Protein AF-X0WX07-F1 (afdb_monomer_lite)

pLDDT: mean 88.25, std 13.12, range [40.75, 97.81]

Radius of gyration: 18.86 Å; chains: 1; bounding box: 45×42×61 Å

Secondary structure (DSSP, 8-state):
-------EEEEEEESSGGGSTTS--SSEEEEEEE--HHHHHHHHHHHHHH-SS--S-EEEEEEE-TTS-EEEEEEEET---TTHHHHHHTT--HHHHHHHHHHT-------SS--S-TT-EEE--TT-------TTS--------------

Foldseek 3Di:
DDQQADWDKDAPAAAPLVVDPNSDDDHHQKIWTAADVLCVVQQVVVQCVVPVDADADKDWDWDADPVRRTDTDDIDHNDDDPCLVVLVVQPRNVVVVRVCVVVVHDDDRADSYNRGDGGDMDHDHPPDDDDDDDVVRDDDDDDDDPDDDDD

Structure (mmCIF, N/CA/C/O backbone):
data_AF-X0WX07-F1
#
_entry.id   AF-X0WX07-F1
#
loop_
_atom_site.group_PDB
_atom_site.id
_atom_site.type_symbol
_atom_site.label_atom_id
_atom_site.label_alt_id
_atom_site.label_comp_id
_atom_site.label_asym_id
_atom_site.label_entity_id
_atom_site.label_seq_id
_atom_site.pdbx_PDB_ins_code
_atom_site.Cartn_x
_atom_site.Cartn_y
_atom_site.Cartn_z
_atom_site.occupancy
_atom_site.B_iso_or_equiv
_atom_site.auth_seq_id
_atom_site.auth_comp_id
_atom_site.auth_asym_id
_atom_site.auth_atom_id
_atom_site.pdbx_PDB_model_num
ATOM 1 N N . GLY A 1 1 ? -8.254 6.237 16.876 1.00 91.75 1 GLY A N 1
ATOM 2 C CA . GLY A 1 1 ? -9.394 5.593 16.223 1.00 91.75 1 GLY A CA 1
ATOM 3 C C . GLY A 1 1 ? -9.151 4.115 16.030 1.00 91.75 1 GLY A C 1
ATOM 4 O O . GLY A 1 1 ? -8.235 3.553 16.626 1.00 91.75 1 GLY A O 1
ATOM 5 N N . GLU A 1 2 ? -9.994 3.506 15.206 1.00 92.81 2 GLU A N 1
ATOM 6 C CA . GLU A 1 2 ? -10.006 2.075 14.896 1.00 92.81 2 GLU A CA 1
ATOM 7 C C . GLU A 1 2 ? -9.648 1.863 13.423 1.00 92.81 2 GLU A C 1
ATOM 9 O O . GLU A 1 2 ? -9.866 2.748 12.589 1.00 92.81 2 GLU A O 1
ATOM 14 N N . LEU A 1 3 ? -9.054 0.712 13.109 1.00 96.19 3 LEU A N 1
ATOM 15 C CA . LEU A 1 3 ? -8.759 0.365 11.727 1.00 96.19 3 LEU A CA 1
ATOM 16 C C . LEU A 1 3 ? -10.064 -0.040 11.040 1.00 96.19 3 LEU A C 1
ATOM 18 O O . LEU A 1 3 ? -10.765 -0.917 11.519 1.00 96.19 3 LEU A O 1
ATOM 22 N N . VAL A 1 4 ? -10.384 0.614 9.925 1.00 96.94 4 VAL A N 1
ATOM 23 C CA . VAL A 1 4 ? -11.597 0.310 9.149 1.00 96.94 4 VAL A CA 1
ATOM 24 C C . VAL A 1 4 ? -11.295 -0.704 8.053 1.00 96.94 4 VAL A C 1
ATOM 26 O O . VAL A 1 4 ? -12.030 -1.663 7.865 1.00 96.94 4 VAL A O 1
ATOM 29 N N . CYS A 1 5 ? -10.219 -0.479 7.302 1.00 96.75 5 CYS A N 1
ATOM 30 C CA . CYS A 1 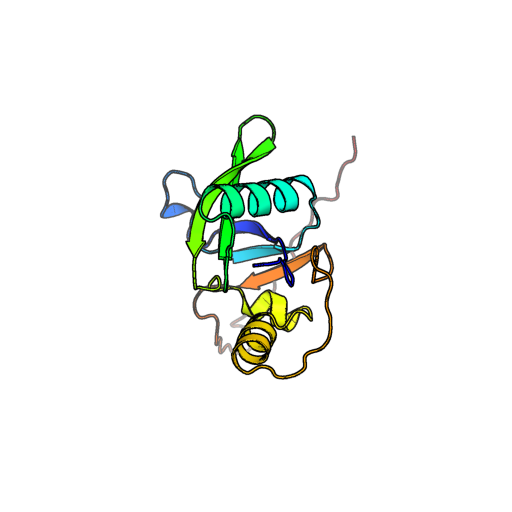5 ? -9.779 -1.366 6.235 1.00 96.75 5 CYS A CA 1
ATOM 31 C C . CYS A 1 5 ? -8.319 -1.092 5.875 1.00 96.75 5 CYS A C 1
ATOM 33 O O . CYS A 1 5 ? -7.792 0.000 6.113 1.00 96.75 5 CYS A O 1
ATOM 35 N N . SER A 1 6 ? -7.671 -2.079 5.267 1.00 96.38 6 SER A N 1
ATOM 36 C CA . SER A 1 6 ? -6.295 -1.979 4.802 1.00 96.38 6 SER A CA 1
ATOM 37 C C . SER A 1 6 ? -6.024 -2.964 3.670 1.00 96.38 6 SER A C 1
ATOM 39 O O . SER A 1 6 ? -6.702 -3.979 3.494 1.00 96.38 6 SER A O 1
ATOM 41 N N . GLY A 1 7 ? -5.011 -2.646 2.874 1.00 95.69 7 GLY A N 1
ATOM 42 C CA . GLY A 1 7 ? -4.547 -3.476 1.776 1.00 95.69 7 GLY A CA 1
ATOM 43 C C . GLY A 1 7 ? -3.045 -3.325 1.623 1.00 95.69 7 GLY A C 1
ATOM 44 O O . GLY A 1 7 ? -2.498 -2.237 1.810 1.00 95.69 7 GLY A O 1
ATOM 45 N N . VAL A 1 8 ? -2.384 -4.423 1.275 1.00 95.56 8 VAL A N 1
ATOM 46 C CA . VAL A 1 8 ? -0.936 -4.462 1.098 1.00 95.56 8 VAL A CA 1
ATOM 47 C C . VAL A 1 8 ? -0.623 -4.747 -0.358 1.00 95.56 8 VAL A C 1
ATOM 49 O O . VAL A 1 8 ? -1.267 -5.567 -1.017 1.00 95.56 8 VAL A O 1
ATOM 52 N N . ARG A 1 9 ? 0.399 -4.064 -0.861 1.00 93.88 9 ARG A N 1
ATOM 53 C CA . ARG A 1 9 ? 1.014 -4.381 -2.140 1.00 93.88 9 ARG A CA 1
ATOM 54 C C . ARG A 1 9 ? 2.524 -4.350 -1.997 1.00 93.88 9 ARG A C 1
ATOM 56 O O . ARG A 1 9 ? 3.058 -3.481 -1.311 1.00 93.88 9 ARG A O 1
ATOM 63 N N . GLU A 1 10 ? 3.192 -5.240 -2.702 1.00 94.19 10 GLU A N 1
ATOM 64 C CA . GLU A 1 10 ? 4.629 -5.165 -2.906 1.00 94.19 10 GLU A CA 1
ATOM 65 C C . GLU A 1 10 ? 4.941 -4.531 -4.263 1.00 94.19 10 GLU A C 1
ATOM 67 O O . GLU A 1 10 ? 4.123 -4.530 -5.191 1.00 94.19 10 GLU A O 1
ATOM 72 N N . ARG A 1 11 ? 6.135 -3.953 -4.359 1.00 93.31 11 ARG A N 1
ATOM 73 C CA . ARG A 1 11 ? 6.664 -3.342 -5.577 1.00 93.31 11 ARG A CA 1
ATOM 74 C C . ARG A 1 11 ? 7.656 -4.338 -6.171 1.00 93.31 11 ARG A C 1
ATOM 76 O O . ARG A 1 11 ? 8.646 -4.647 -5.520 1.00 93.31 11 ARG A O 1
ATOM 83 N N . LEU A 1 12 ? 7.359 -4.850 -7.362 1.00 93.25 12 LEU A N 1
ATOM 84 C CA . LEU A 1 12 ? 8.200 -5.833 -8.053 1.00 93.25 12 LEU A CA 1
ATOM 85 C C . LEU A 1 12 ? 9.186 -5.141 -8.997 1.00 93.25 12 LEU A C 1
ATOM 87 O O . LEU A 1 12 ? 10.355 -5.502 -9.051 1.00 93.25 12 LEU A O 1
ATOM 91 N N . GLU A 1 13 ? 8.726 -4.097 -9.687 1.00 92.62 13 GLU A N 1
ATOM 92 C CA . GLU A 1 13 ? 9.558 -3.280 -10.568 1.00 92.62 13 GLU A CA 1
ATOM 93 C C . GLU A 1 13 ? 9.285 -1.802 -10.338 1.00 92.62 13 GLU A C 1
ATOM 95 O O . GLU A 1 13 ? 8.160 -1.402 -10.025 1.00 92.62 13 GLU A O 1
ATOM 100 N N . PHE A 1 14 ? 10.308 -0.981 -10.543 1.00 91.75 14 PHE A N 1
ATOM 101 C CA . PHE A 1 14 ? 10.298 0.442 -10.241 1.00 91.75 14 PHE A CA 1
ATOM 102 C C . PHE A 1 14 ? 10.357 1.277 -11.511 1.00 91.75 14 PHE A C 1
ATOM 104 O O . PHE A 1 14 ? 10.947 0.882 -12.512 1.00 91.75 14 PHE A O 1
ATOM 111 N N . VAL A 1 15 ? 9.749 2.458 -11.472 1.00 90.19 15 VAL A N 1
ATOM 112 C CA . VAL A 1 15 ? 9.871 3.427 -12.557 1.00 90.19 15 VAL A CA 1
ATOM 113 C C . VAL A 1 15 ? 11.263 4.046 -12.487 1.00 90.19 15 VAL A C 1
ATOM 115 O O . VAL A 1 15 ? 11.656 4.559 -11.439 1.00 90.19 15 VAL A O 1
ATOM 118 N N . TYR A 1 16 ? 11.979 4.011 -13.611 1.00 88.31 16 TYR A N 1
ATOM 119 C CA . TYR A 1 16 ? 13.330 4.555 -13.776 1.00 88.31 16 TYR A CA 1
ATOM 120 C C . TYR A 1 16 ? 14.312 4.142 -12.659 1.00 88.31 16 TYR A C 1
ATOM 122 O O . TYR A 1 16 ? 14.870 5.011 -11.981 1.00 88.31 16 TYR A O 1
ATOM 130 N N . PRO A 1 17 ? 14.551 2.832 -12.451 1.00 88.69 17 PRO A N 1
ATOM 131 C CA . PRO A 1 17 ? 15.414 2.341 -11.373 1.00 88.69 17 PRO A CA 1
ATOM 132 C C . PRO A 1 17 ? 16.829 2.932 -11.442 1.00 88.69 17 PRO A C 1
ATOM 134 O O . PRO A 1 17 ? 17.435 3.217 -10.414 1.00 88.69 17 PRO A O 1
ATOM 137 N N . GLN A 1 18 ? 17.325 3.227 -12.646 1.00 91.06 18 GLN A N 1
ATOM 138 C CA . GLN A 1 18 ? 18.627 3.852 -12.885 1.00 91.06 18 GLN A CA 1
ATOM 139 C C . GLN A 1 18 ? 18.784 5.261 -12.287 1.00 91.06 18 GLN A C 1
ATOM 141 O O . GLN A 1 18 ? 19.893 5.791 -12.262 1.00 91.06 18 GLN A O 1
ATOM 146 N N . HIS A 1 19 ? 17.700 5.902 -11.839 1.00 89.44 19 HIS A N 1
ATOM 147 C CA . HIS A 1 19 ? 17.754 7.208 -11.176 1.00 89.44 19 HIS A CA 1
ATOM 148 C C . HIS A 1 19 ? 17.998 7.117 -9.665 1.00 89.44 19 HIS A C 1
ATOM 150 O O . HIS A 1 19 ? 18.160 8.151 -9.018 1.00 89.44 19 HIS A O 1
ATOM 156 N N . ALA A 1 20 ? 18.066 5.909 -9.100 1.00 89.31 20 ALA A N 1
ATOM 157 C CA . ALA A 1 20 ? 18.423 5.679 -7.707 1.00 89.31 20 ALA A CA 1
ATOM 158 C C . ALA A 1 20 ? 19.661 4.768 -7.618 1.00 89.31 20 ALA A C 1
ATOM 160 O O . ALA A 1 20 ? 19.684 3.727 -8.273 1.00 89.31 20 ALA A O 1
ATOM 161 N N . PRO A 1 21 ? 20.666 5.078 -6.772 1.00 89.50 21 PRO A N 1
ATOM 162 C CA . PRO A 1 21 ? 21.820 4.195 -6.566 1.00 89.50 21 PRO A CA 1
ATOM 163 C C . PRO A 1 21 ? 21.447 2.773 -6.120 1.00 89.50 21 PRO A C 1
ATOM 165 O O . PRO A 1 21 ? 22.161 1.825 -6.422 1.00 89.50 21 PRO A O 1
ATOM 168 N N . SER A 1 22 ? 20.325 2.623 -5.412 1.00 88.00 22 SER A N 1
ATOM 169 C CA . SER A 1 22 ? 19.790 1.333 -4.967 1.00 88.00 22 SER A CA 1
ATOM 170 C C . SER A 1 22 ? 18.977 0.594 -6.034 1.00 88.00 22 SER A C 1
ATOM 172 O O . SER A 1 22 ? 18.572 -0.539 -5.797 1.00 88.00 22 SER A O 1
ATOM 174 N N . GLY A 1 23 ? 18.652 1.234 -7.163 1.00 87.25 23 GLY A N 1
ATOM 175 C CA . GLY A 1 23 ? 17.657 0.728 -8.113 1.00 87.25 23 GLY A CA 1
ATOM 176 C C . GLY A 1 23 ? 16.203 0.850 -7.633 1.00 87.25 23 GLY A C 1
ATOM 177 O O . GLY A 1 23 ? 15.283 0.528 -8.382 1.00 87.25 23 GLY A O 1
ATOM 178 N N . VAL A 1 24 ? 15.974 1.325 -6.403 1.00 88.00 24 VAL A N 1
ATOM 179 C CA . VAL A 1 24 ? 14.649 1.411 -5.775 1.00 88.00 24 VAL A CA 1
ATOM 180 C C . VAL A 1 24 ? 14.160 2.854 -5.803 1.00 88.00 24 VAL A C 1
ATOM 182 O O . VAL A 1 24 ? 14.765 3.738 -5.196 1.00 88.00 24 VAL A O 1
ATOM 185 N N . THR A 1 25 ? 13.038 3.089 -6.481 1.00 87.56 25 THR A N 1
ATOM 186 C CA . THR A 1 25 ? 12.354 4.391 -6.508 1.00 87.56 25 THR A CA 1
ATOM 187 C C . THR A 1 25 ? 10.995 4.316 -5.801 1.00 87.56 25 THR A C 1
ATOM 189 O O . THR A 1 25 ? 10.563 3.264 -5.327 1.00 87.56 25 THR A O 1
ATOM 192 N N . SER A 1 26 ? 10.293 5.445 -5.685 1.00 81.06 26 SER A N 1
ATOM 193 C CA . SER A 1 26 ? 9.008 5.507 -4.971 1.00 81.06 26 SER A CA 1
ATOM 194 C C . SER A 1 26 ? 7.837 4.892 -5.746 1.00 81.06 26 SER A C 1
ATOM 196 O O . SER A 1 26 ? 6.857 4.441 -5.151 1.00 81.06 26 SER A O 1
ATOM 198 N N . SER A 1 27 ? 7.907 4.878 -7.079 1.00 86.62 27 SER A N 1
ATOM 199 C CA . SER A 1 27 ? 6.780 4.511 -7.939 1.00 86.62 27 SER A CA 1
ATOM 200 C C . SER A 1 27 ? 7.030 3.171 -8.623 1.00 86.62 27 SER A C 1
ATOM 202 O O . SER A 1 27 ? 8.023 3.049 -9.334 1.00 86.62 27 SER A O 1
ATOM 204 N N . PRO A 1 28 ? 6.144 2.175 -8.463 1.00 89.69 28 PRO A N 1
ATOM 205 C CA . PRO A 1 28 ? 6.292 0.911 -9.164 1.00 89.69 28 PRO A CA 1
ATOM 206 C C . PRO A 1 28 ? 5.748 0.968 -10.594 1.00 89.69 28 PRO A C 1
ATOM 208 O O . PRO A 1 28 ? 4.708 1.588 -10.841 1.00 89.69 28 PRO A O 1
ATOM 211 N N . VAL A 1 29 ? 6.432 0.263 -11.496 1.00 90.81 29 VAL A N 1
ATOM 212 C CA . VAL A 1 29 ? 5.912 -0.145 -12.813 1.00 90.81 29 VAL A CA 1
ATOM 213 C C . VAL A 1 29 ? 5.034 -1.378 -12.649 1.00 90.81 29 VAL A C 1
ATOM 215 O O . VAL A 1 29 ? 3.926 -1.424 -13.177 1.00 90.81 29 VAL A O 1
ATOM 218 N N . VAL A 1 30 ? 5.510 -2.337 -11.852 1.00 92.12 30 VAL A N 1
ATOM 219 C CA . VAL A 1 30 ? 4.806 -3.575 -11.523 1.00 92.12 30 VAL A CA 1
ATOM 220 C C . VAL A 1 30 ? 4.620 -3.632 -10.013 1.00 92.12 30 VAL A C 1
ATOM 222 O O . VAL A 1 30 ? 5.589 -3.598 -9.251 1.00 92.12 30 VAL A O 1
ATOM 225 N N . ALA A 1 31 ? 3.371 -3.712 -9.566 1.00 93.38 31 ALA A N 1
ATOM 226 C CA . ALA A 1 31 ? 3.034 -3.960 -8.168 1.00 93.38 31 ALA A CA 1
ATOM 227 C C . ALA A 1 31 ? 2.070 -5.137 -8.050 1.00 93.38 31 ALA A C 1
ATOM 229 O O . ALA A 1 31 ? 1.218 -5.314 -8.918 1.00 93.38 31 ALA A O 1
ATOM 230 N N . ARG A 1 32 ? 2.173 -5.901 -6.962 1.00 95.75 32 ARG A N 1
ATOM 231 C CA . ARG A 1 32 ? 1.310 -7.054 -6.691 1.00 95.75 32 ARG A CA 1
ATOM 232 C C . ARG A 1 32 ? 0.639 -6.914 -5.332 1.00 95.75 32 ARG A C 1
ATOM 234 O O . ARG A 1 32 ? 1.301 -6.543 -4.368 1.00 95.75 32 ARG A O 1
ATOM 241 N N . THR A 1 33 ? -0.659 -7.186 -5.231 1.00 96.50 33 THR A N 1
ATOM 242 C CA . THR A 1 33 ? -1.333 -7.296 -3.921 1.00 96.50 33 THR A CA 1
ATOM 243 C C . THR A 1 33 ? -0.865 -8.543 -3.197 1.00 96.50 33 THR A C 1
ATOM 245 O O . THR A 1 33 ? -0.847 -9.622 -3.786 1.00 96.50 33 THR A O 1
ATOM 248 N N . VAL A 1 34 ? -0.581 -8.421 -1.908 1.00 95.94 34 VAL A N 1
ATOM 249 C CA . VAL A 1 34 ? -0.162 -9.550 -1.076 1.00 95.94 34 VAL A CA 1
ATOM 250 C C . VAL A 1 34 ? -0.995 -9.601 0.190 1.00 95.94 34 VAL A C 1
ATOM 252 O O . VAL A 1 34 ? -1.456 -8.573 0.680 1.00 95.94 34 VAL A O 1
ATOM 255 N N . HIS A 1 35 ? -1.169 -10.802 0.731 1.00 97.31 35 HIS A N 1
ATOM 256 C CA . HIS A 1 35 ? -1.706 -11.004 2.074 1.00 97.31 35 HIS A CA 1
ATOM 257 C C . HIS A 1 35 ? -0.543 -11.432 2.961 1.00 97.31 35 HIS A C 1
ATOM 259 O O . HIS A 1 35 ? 0.060 -12.479 2.727 1.00 97.31 35 HIS A O 1
ATOM 265 N N . ASN A 1 36 ? -0.173 -10.590 3.925 1.00 95.12 36 ASN A N 1
ATOM 266 C CA . ASN A 1 36 ? 0.960 -10.843 4.809 1.00 95.12 36 ASN A CA 1
ATOM 267 C C . ASN A 1 36 ? 0.683 -10.271 6.205 1.00 95.12 36 ASN A C 1
ATOM 269 O O . ASN A 1 36 ? 0.692 -9.056 6.410 1.00 95.12 36 ASN A O 1
ATOM 273 N N . ASP A 1 37 ? 0.474 -11.161 7.173 1.00 95.25 37 ASP A N 1
ATOM 274 C CA . ASP A 1 37 ? 0.124 -10.786 8.546 1.00 95.25 37 ASP A CA 1
ATOM 275 C C . ASP A 1 37 ? 1.267 -10.073 9.280 1.00 95.25 37 ASP A C 1
ATOM 277 O O . ASP A 1 37 ? 1.031 -9.198 10.117 1.00 95.25 37 ASP A O 1
ATOM 281 N N . GLY A 1 38 ? 2.518 -10.387 8.933 1.00 95.06 38 GLY A N 1
ATOM 282 C CA . GLY A 1 38 ? 3.692 -9.680 9.444 1.00 95.06 38 GLY A CA 1
ATOM 283 C C . GLY A 1 38 ? 3.692 -8.214 9.012 1.00 95.06 38 GLY A C 1
ATOM 284 O O . GLY A 1 38 ? 3.885 -7.322 9.834 1.00 95.06 38 GLY A O 1
ATOM 285 N N . VAL A 1 39 ? 3.385 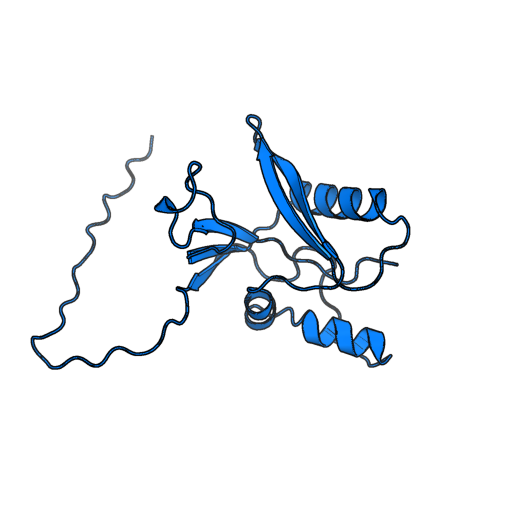-7.948 7.741 1.00 96.44 39 VAL A N 1
ATOM 286 C CA . VAL A 1 39 ? 3.244 -6.578 7.227 1.00 96.44 39 VAL A CA 1
ATOM 287 C C . VAL A 1 39 ? 2.071 -5.856 7.893 1.00 96.44 39 VAL A C 1
ATOM 289 O O . VAL A 1 39 ? 2.244 -4.730 8.358 1.00 96.44 39 VAL A O 1
ATOM 292 N N . ASN A 1 40 ? 0.909 -6.506 7.989 1.00 96.69 40 ASN A N 1
ATOM 293 C CA . ASN A 1 40 ? -0.281 -5.938 8.629 1.00 96.69 40 ASN A CA 1
ATOM 294 C C . ASN A 1 40 ? 0.002 -5.526 10.083 1.00 96.69 40 ASN A C 1
ATOM 296 O O . ASN A 1 40 ? -0.233 -4.380 10.474 1.00 96.69 40 ASN A O 1
ATOM 300 N N . SER A 1 41 ? 0.561 -6.445 10.872 1.00 96.69 41 SER A N 1
ATOM 301 C CA . SER A 1 41 ? 0.861 -6.212 12.287 1.00 96.69 41 SER A CA 1
ATOM 302 C C . SER A 1 41 ? 1.911 -5.118 12.488 1.00 96.69 41 SER A C 1
ATOM 304 O O . SER A 1 41 ? 1.701 -4.219 13.305 1.00 96.69 41 SER A O 1
ATOM 306 N N . ILE A 1 42 ? 3.000 -5.132 11.712 1.00 97.56 42 ILE A N 1
ATOM 307 C CA . ILE A 1 42 ? 4.060 -4.120 11.805 1.00 97.56 42 ILE A CA 1
ATOM 308 C C . ILE A 1 42 ? 3.547 -2.745 11.381 1.00 97.56 42 ILE A C 1
ATOM 310 O O . ILE A 1 42 ? 3.848 -1.763 12.061 1.00 97.56 42 ILE A O 1
ATOM 314 N N . ALA A 1 43 ? 2.739 -2.648 10.324 1.00 97.00 43 ALA A N 1
ATOM 315 C CA . ALA A 1 43 ? 2.168 -1.376 9.893 1.00 97.00 43 ALA A CA 1
ATOM 316 C C . ALA A 1 43 ? 1.258 -0.769 10.974 1.00 97.00 43 ALA A C 1
ATOM 318 O O . ALA A 1 43 ? 1.443 0.391 11.351 1.00 97.00 43 ALA A O 1
ATOM 319 N N . VAL A 1 44 ? 0.329 -1.558 11.530 1.00 96.88 44 VAL A N 1
ATOM 320 C CA . VAL A 1 44 ? -0.587 -1.097 12.588 1.00 96.88 44 VAL A CA 1
ATOM 321 C C . VAL A 1 44 ? 0.171 -0.711 13.853 1.00 96.88 44 VAL A C 1
ATOM 323 O O . VAL A 1 44 ? -0.084 0.359 14.410 1.00 96.88 44 VAL A O 1
ATOM 326 N N . ALA A 1 45 ? 1.117 -1.543 14.296 1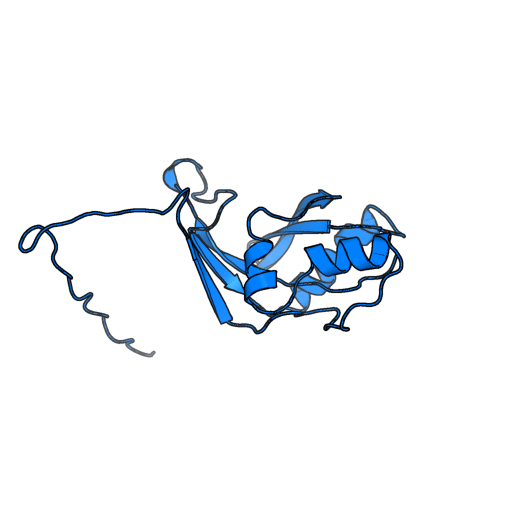.00 97.19 45 ALA A N 1
ATOM 327 C CA . ALA A 1 45 ? 1.935 -1.252 15.470 1.00 97.19 45 ALA A CA 1
ATOM 328 C C . ALA A 1 45 ? 2.739 0.042 15.288 1.00 97.19 45 ALA A C 1
ATOM 330 O O . ALA A 1 45 ? 2.788 0.869 16.194 1.00 97.19 45 ALA A O 1
ATOM 331 N N . SER A 1 46 ? 3.309 0.250 14.101 1.00 97.19 46 SER A N 1
ATOM 332 C CA . SER A 1 46 ? 4.110 1.439 13.794 1.00 97.19 46 SER A CA 1
ATOM 333 C C . SER A 1 46 ? 3.269 2.715 13.766 1.00 97.19 46 SER A C 1
ATOM 335 O O . SER A 1 46 ? 3.703 3.738 14.287 1.00 97.19 46 SER A O 1
ATOM 337 N N . ILE A 1 47 ? 2.049 2.665 13.218 1.00 97.00 47 ILE A N 1
ATOM 338 C CA . ILE A 1 47 ? 1.116 3.804 13.254 1.00 97.00 47 ILE A CA 1
ATOM 339 C C . ILE A 1 47 ? 0.711 4.107 14.702 1.00 97.00 47 ILE A C 1
ATOM 341 O O . ILE A 1 47 ? 0.809 5.254 15.133 1.00 97.00 47 ILE A O 1
ATOM 345 N N . LYS A 1 48 ? 0.325 3.081 15.472 1.00 96.88 48 LYS A N 1
ATOM 346 C CA . LYS A 1 48 ? -0.100 3.239 16.874 1.00 96.88 48 LYS A CA 1
ATOM 347 C C . LYS A 1 48 ? 1.017 3.703 17.809 1.00 96.88 48 LYS A C 1
ATOM 349 O O . LYS A 1 48 ? 0.740 4.339 18.821 1.00 96.88 48 LYS A O 1
ATOM 354 N N . ALA A 1 49 ? 2.269 3.390 17.485 1.00 96.81 49 ALA A N 1
ATOM 355 C CA . ALA A 1 49 ? 3.424 3.880 18.229 1.00 96.81 49 ALA A CA 1
ATOM 356 C C . ALA A 1 49 ? 3.617 5.400 18.079 1.00 96.81 49 ALA A C 1
ATOM 358 O O . ALA A 1 49 ? 4.138 6.034 18.993 1.00 96.81 49 ALA A O 1
ATOM 359 N N . LEU A 1 50 ? 3.203 5.978 16.946 1.00 95.00 50 LEU A N 1
ATOM 360 C CA . LEU A 1 50 ? 3.284 7.419 16.685 1.00 95.00 50 LEU A CA 1
ATOM 361 C C . LEU A 1 50 ? 2.047 8.168 17.188 1.00 95.00 50 LEU A C 1
ATOM 363 O O . LEU A 1 50 ? 2.173 9.259 17.739 1.00 95.00 50 LEU A O 1
ATOM 367 N N . ASP A 1 51 ? 0.867 7.578 17.013 1.00 95.81 51 ASP A N 1
ATOM 368 C CA . ASP A 1 51 ? -0.403 8.105 17.503 1.00 95.81 51 ASP A CA 1
ATOM 369 C C . ASP A 1 51 ? -1.228 6.954 18.097 1.00 95.81 51 ASP A C 1
ATOM 371 O O . ASP A 1 51 ? -1.704 6.106 17.340 1.00 95.81 51 ASP A O 1
ATOM 375 N N . PRO A 1 52 ? -1.433 6.901 19.429 1.00 95.44 52 PRO A N 1
ATOM 376 C CA . PRO A 1 52 ? -2.233 5.857 20.069 1.00 95.44 52 PRO A CA 1
ATOM 377 C C . PRO A 1 52 ? -3.690 5.815 19.596 1.00 95.44 52 PRO A C 1
ATOM 379 O O . PRO A 1 52 ? -4.345 4.776 19.711 1.00 95.44 52 PRO A O 1
ATOM 382 N N . MET A 1 53 ? -4.208 6.932 19.078 1.00 96.12 53 MET A N 1
ATOM 383 C CA . MET A 1 53 ? -5.582 7.081 18.616 1.00 96.12 53 MET A CA 1
ATOM 384 C C . MET A 1 53 ? -5.623 7.651 17.190 1.00 96.12 53 MET A C 1
ATOM 386 O O . MET A 1 53 ? -6.315 8.641 16.953 1.00 96.12 53 MET A O 1
ATOM 390 N N . PRO A 1 54 ? -5.060 6.939 16.196 1.00 94.94 54 PRO A N 1
ATOM 391 C CA . PRO A 1 54 ? -4.919 7.456 14.841 1.00 94.94 54 PRO A CA 1
ATOM 392 C C . PRO A 1 54 ? -6.281 7.661 14.172 1.00 94.94 54 PRO A C 1
ATOM 394 O O . PRO A 1 54 ? -7.212 6.872 14.382 1.00 94.94 54 PRO A O 1
ATOM 397 N N . HIS A 1 55 ? -6.398 8.720 13.372 1.00 94.06 55 HIS A N 1
ATOM 398 C CA . HIS A 1 55 ? -7.591 9.043 12.593 1.00 94.06 55 HIS A CA 1
ATOM 399 C C . HIS A 1 55 ? -7.228 9.502 11.181 1.00 94.06 55 HIS A C 1
ATOM 401 O O . HIS A 1 55 ? -6.281 10.257 10.970 1.00 94.06 55 HIS A O 1
ATOM 407 N N . GLY A 1 56 ? -8.051 9.092 10.215 1.00 94.88 56 GLY A N 1
ATOM 408 C CA . GLY A 1 56 ? -7.858 9.407 8.805 1.00 94.88 56 GLY A CA 1
ATOM 409 C C . GLY A 1 56 ? -7.084 8.318 8.066 1.00 94.88 56 GLY A C 1
ATOM 410 O O . GLY A 1 56 ? -7.186 7.136 8.385 1.00 94.88 56 GLY A O 1
ATOM 411 N N . VAL A 1 57 ? -6.362 8.723 7.024 1.00 96.00 57 VAL A N 1
ATOM 412 C CA . VAL A 1 57 ? -5.670 7.811 6.106 1.00 96.00 57 VAL A CA 1
ATOM 413 C C . VAL A 1 57 ? -4.198 7.717 6.479 1.00 96.00 57 VAL A C 1
ATOM 415 O O . VAL A 1 57 ? -3.539 8.739 6.658 1.00 96.00 57 VAL A O 1
ATOM 418 N N . HIS A 1 58 ? -3.664 6.500 6.530 1.00 96.00 58 HIS A N 1
ATOM 419 C CA . HIS A 1 58 ? -2.252 6.247 6.796 1.00 96.00 58 HIS A CA 1
ATOM 420 C C . HIS A 1 58 ? -1.689 5.310 5.734 1.00 96.00 58 HIS A C 1
ATOM 422 O O . HIS A 1 58 ? -2.133 4.174 5.589 1.00 96.00 58 HIS A O 1
ATOM 428 N N . SER A 1 59 ? -0.702 5.800 4.995 1.00 95.56 59 SER A N 1
ATOM 429 C CA . SER A 1 59 ? -0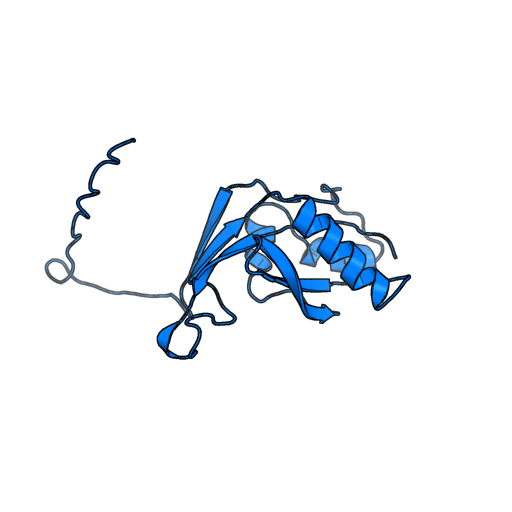.031 5.058 3.934 1.00 95.56 59 SER A CA 1
ATOM 430 C C . SER A 1 59 ? 1.404 4.757 4.384 1.00 95.56 59 SER A C 1
ATOM 432 O O . SER A 1 59 ? 2.218 5.672 4.482 1.00 95.56 59 SER A O 1
ATOM 434 N N . MET A 1 60 ? 1.700 3.500 4.721 1.00 95.12 60 MET A N 1
ATOM 435 C CA . MET A 1 60 ? 3.000 3.074 5.263 1.00 95.12 60 MET A CA 1
ATOM 436 C C . MET A 1 60 ? 3.853 2.401 4.187 1.00 95.12 60 MET A C 1
ATOM 438 O O . MET A 1 60 ? 3.398 1.446 3.556 1.00 95.12 60 MET A O 1
ATOM 442 N N . ASP A 1 61 ? 5.088 2.867 4.023 1.00 94.94 61 ASP A N 1
ATOM 443 C CA . ASP A 1 61 ? 6.116 2.186 3.243 1.00 94.94 61 ASP A CA 1
ATOM 444 C C . ASP A 1 61 ? 6.999 1.332 4.155 1.00 94.94 61 ASP A C 1
ATOM 446 O O . ASP A 1 61 ? 7.389 1.732 5.258 1.00 94.94 61 ASP A O 1
ATOM 450 N N . LEU A 1 62 ? 7.284 0.125 3.673 1.00 95.31 62 LEU A N 1
ATOM 451 C CA . LEU A 1 62 ? 8.049 -0.903 4.361 1.00 95.31 62 LEU A CA 1
ATOM 452 C C . LEU A 1 62 ? 9.112 -1.447 3.411 1.00 95.31 62 LEU A C 1
ATOM 454 O O . LEU A 1 62 ? 8.856 -1.611 2.217 1.00 95.31 62 LEU A O 1
ATOM 458 N N . GLN A 1 63 ? 10.269 -1.790 3.965 1.00 93.88 63 GLN A N 1
ATOM 459 C CA . GLN A 1 63 ? 11.344 -2.475 3.257 1.00 93.88 63 GLN A CA 1
ATOM 460 C C . GLN A 1 63 ? 11.825 -3.647 4.106 1.00 93.88 63 GLN A C 1
ATOM 462 O O . GLN A 1 63 ? 12.054 -3.485 5.303 1.00 93.88 63 GLN A O 1
ATOM 467 N N . CYS A 1 64 ? 11.982 -4.826 3.508 1.00 93.38 64 CYS A N 1
ATOM 468 C CA . CYS A 1 64 ? 12.537 -5.965 4.231 1.00 93.38 64 CYS A CA 1
ATOM 469 C C . CYS A 1 64 ? 14.026 -5.755 4.530 1.00 93.38 64 CYS A C 1
ATOM 471 O O . CYS A 1 64 ? 14.774 -5.284 3.668 1.00 93.38 64 CYS A O 1
ATOM 473 N N . ASP A 1 65 ? 14.445 -6.111 5.742 1.00 94.62 65 ASP A N 1
ATOM 474 C CA . ASP A 1 65 ? 15.860 -6.213 6.095 1.00 94.62 65 ASP A CA 1
ATOM 475 C C . ASP A 1 65 ? 16.504 -7.490 5.519 1.00 94.62 65 ASP A C 1
ATOM 477 O O . ASP A 1 65 ? 15.881 -8.248 4.771 1.00 94.62 65 ASP A O 1
ATOM 481 N N . SER A 1 66 ? 17.774 -7.732 5.857 1.00 95.19 66 SER A N 1
ATOM 482 C CA . SER A 1 66 ? 18.530 -8.903 5.393 1.00 95.19 66 SER A CA 1
ATOM 483 C C . SER A 1 66 ? 17.961 -10.246 5.859 1.00 95.19 66 SER A C 1
ATOM 485 O O . SER A 1 66 ? 18.324 -11.274 5.294 1.00 95.19 66 SER A O 1
ATOM 487 N N . GLU A 1 67 ? 17.098 -10.253 6.876 1.00 95.06 67 GLU A N 1
ATOM 488 C CA . GLU A 1 67 ? 16.415 -11.450 7.381 1.00 95.06 67 GLU A CA 1
ATOM 489 C C . GLU A 1 67 ? 15.000 -11.590 6.793 1.00 95.06 67 GLU A C 1
ATOM 491 O O . GLU A 1 67 ? 14.271 -12.521 7.131 1.00 95.06 67 GLU A O 1
ATOM 496 N N . GLY A 1 68 ? 14.595 -10.678 5.902 1.00 90.50 68 GLY A N 1
ATOM 497 C CA . GLY A 1 68 ? 13.268 -10.670 5.293 1.00 90.50 68 GLY A CA 1
ATOM 498 C C . GLY A 1 68 ? 12.185 -10.028 6.166 1.00 90.50 68 GLY A C 1
ATOM 499 O O . GLY A 1 68 ? 11.008 -10.092 5.807 1.00 90.50 68 GLY A O 1
ATOM 500 N N . VAL A 1 69 ? 12.543 -9.397 7.290 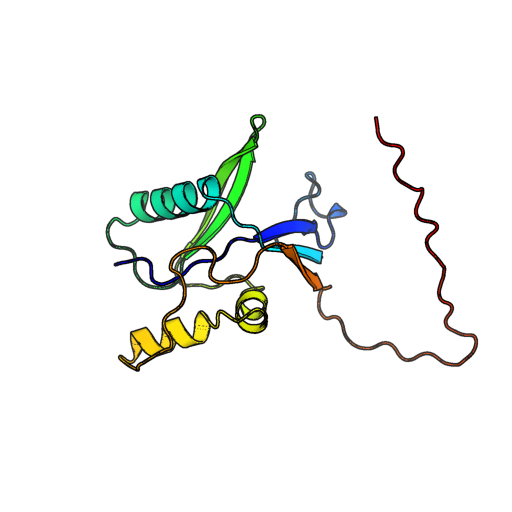1.00 93.81 69 VAL A N 1
ATOM 501 C CA . VAL A 1 69 ? 11.571 -8.770 8.195 1.00 93.81 69 VAL A CA 1
ATOM 502 C C . VAL A 1 69 ? 11.215 -7.375 7.673 1.00 93.81 69 VAL A C 1
ATOM 504 O O . VAL A 1 69 ? 12.118 -6.558 7.482 1.00 93.81 69 VAL A O 1
ATOM 507 N N . PRO A 1 70 ? 9.926 -7.045 7.461 1.00 95.06 70 PRO A N 1
ATOM 508 C CA . PRO A 1 70 ? 9.540 -5.726 6.974 1.00 95.06 70 PRO A CA 1
ATOM 509 C C . PRO A 1 70 ? 9.824 -4.657 8.036 1.00 95.06 70 PRO A C 1
ATOM 511 O O . PRO A 1 70 ? 9.384 -4.753 9.181 1.00 95.06 70 PRO A O 1
ATOM 514 N N . ARG A 1 71 ? 10.563 -3.616 7.656 1.00 96.50 71 ARG A N 1
ATOM 515 C CA . ARG A 1 71 ? 10.909 -2.472 8.505 1.00 96.50 71 ARG A CA 1
ATOM 516 C C . ARG A 1 71 ? 10.212 -1.211 7.995 1.00 96.50 71 ARG A C 1
ATOM 518 O O . ARG A 1 71 ? 10.288 -0.947 6.795 1.00 96.50 71 ARG A O 1
ATOM 525 N N . PRO A 1 72 ? 9.538 -0.433 8.864 1.00 96.44 72 PRO A N 1
ATOM 526 C CA . PRO A 1 72 ? 8.947 0.849 8.480 1.00 96.44 72 PRO A CA 1
ATOM 527 C C . PRO A 1 72 ? 10.018 1.809 7.973 1.00 96.44 72 PRO A C 1
ATOM 529 O O . PRO A 1 72 ? 11.047 1.980 8.627 1.00 96.44 72 PRO A O 1
ATOM 532 N N . THR A 1 73 ? 9.769 2.446 6.832 1.00 94.62 73 THR A N 1
ATOM 533 C CA . THR A 1 73 ? 10.688 3.437 6.250 1.00 94.62 73 THR A CA 1
ATOM 534 C C . THR A 1 73 ? 10.069 4.825 6.175 1.00 94.62 73 THR A C 1
ATOM 536 O O . THR A 1 73 ? 10.744 5.810 6.458 1.00 94.62 73 THR A O 1
ATOM 539 N N . GLU A 1 74 ? 8.788 4.920 5.810 1.00 93.94 74 GLU A N 1
ATOM 540 C CA . GLU A 1 74 ? 8.086 6.196 5.656 1.00 93.94 74 GLU A CA 1
ATOM 541 C C . GLU A 1 74 ? 6.602 6.031 5.991 1.00 93.94 74 GLU A C 1
ATOM 543 O O . GLU A 1 74 ? 5.942 5.120 5.493 1.00 93.94 74 GLU A O 1
ATOM 548 N N . LEU A 1 75 ? 6.062 6.945 6.799 1.00 94.62 75 LEU A N 1
ATOM 549 C CA . LEU A 1 75 ? 4.627 7.059 7.032 1.00 94.62 75 LEU A CA 1
ATOM 550 C C . LEU A 1 75 ? 4.089 8.327 6.376 1.00 94.62 75 LEU A C 1
ATOM 552 O O . LEU A 1 75 ? 4.480 9.444 6.709 1.00 94.62 75 LEU A O 1
ATOM 556 N N . ASN A 1 76 ? 3.094 8.141 5.522 1.00 93.75 76 ASN A N 1
ATOM 557 C CA . ASN A 1 76 ? 2.323 9.201 4.904 1.00 93.75 76 ASN A CA 1
ATOM 558 C C . ASN A 1 76 ? 0.965 9.332 5.590 1.00 93.75 76 ASN A C 1
ATOM 560 O O . ASN A 1 76 ? -0.011 8.684 5.208 1.00 93.75 76 ASN A O 1
ATOM 564 N N . ALA A 1 77 ? 0.921 10.162 6.632 1.00 93.25 77 ALA A N 1
ATOM 565 C CA . ALA A 1 77 ? -0.302 10.473 7.361 1.00 93.25 77 ALA A CA 1
ATOM 566 C C . ALA A 1 77 ? -1.173 11.480 6.592 1.00 93.25 77 ALA A C 1
ATOM 568 O O . ALA A 1 77 ? -0.673 12.423 5.978 1.00 93.25 77 ALA A O 1
ATOM 569 N N . GLY A 1 78 ? -2.486 11.271 6.618 1.00 92.19 78 GLY A N 1
ATOM 570 C CA . GLY A 1 78 ? -3.483 12.139 5.992 1.00 92.19 78 GLY A CA 1
ATOM 571 C C . GLY A 1 78 ? -3.581 12.024 4.469 1.00 92.19 78 GLY A C 1
ATOM 572 O O . GLY A 1 78 ? -4.336 12.782 3.863 1.00 92.19 78 GLY A O 1
ATOM 573 N N . ARG A 1 79 ? -2.846 11.106 3.824 1.00 91.25 79 ARG A N 1
ATOM 574 C CA . ARG A 1 79 ? -2.871 10.963 2.361 1.00 91.25 79 ARG A CA 1
ATOM 575 C C . ARG A 1 79 ? -2.789 9.519 1.891 1.00 91.25 79 ARG A C 1
ATOM 577 O O . ARG A 1 79 ? -2.079 8.688 2.455 1.00 91.25 79 ARG A O 1
ATOM 584 N N . PHE A 1 80 ? -3.492 9.251 0.800 1.00 93.19 80 PHE A N 1
ATOM 585 C CA . PHE A 1 80 ? -3.361 8.017 0.043 1.00 93.19 80 PHE A CA 1
ATOM 586 C C . PHE A 1 80 ? -2.088 8.025 -0.809 1.00 93.19 80 PHE A C 1
ATOM 588 O O . PHE A 1 80 ? -1.638 9.073 -1.278 1.00 93.19 80 PHE A O 1
ATOM 595 N N . PHE A 1 81 ? -1.540 6.842 -1.085 1.00 88.62 81 PHE A N 1
ATOM 596 C CA . PHE A 1 81 ? -0.534 6.690 -2.133 1.00 88.62 81 PHE A CA 1
ATOM 597 C C . PHE A 1 81 ? -1.103 7.028 -3.521 1.00 88.62 81 PHE A C 1
ATOM 599 O O . PHE A 1 81 ? -2.294 6.839 -3.786 1.00 88.62 81 PHE A O 1
ATOM 606 N N . ASN A 1 82 ? -0.218 7.401 -4.455 1.00 79.56 82 ASN A N 1
ATOM 607 C CA . ASN A 1 82 ? -0.560 7.655 -5.866 1.00 79.56 82 ASN A CA 1
ATOM 608 C C . ASN A 1 82 ? -1.245 6.469 -6.567 1.00 79.56 82 ASN A C 1
ATOM 610 O O . ASN A 1 82 ? -1.835 6.625 -7.629 1.00 79.56 82 ASN A O 1
ATOM 614 N N . THR A 1 83 ? -1.157 5.272 -5.992 1.00 76.00 83 THR A N 1
ATOM 615 C CA . THR A 1 83 ? -1.757 4.044 -6.528 1.00 76.00 83 THR A CA 1
ATOM 616 C C . THR A 1 83 ? -2.990 3.601 -5.747 1.00 76.00 83 THR A C 1
ATOM 618 O O . THR A 1 83 ? -3.425 2.474 -5.906 1.00 76.00 83 THR A O 1
ATOM 621 N N . SER A 1 84 ? -3.601 4.460 -4.930 1.00 86.06 84 SER A N 1
ATOM 622 C CA . SER A 1 84 ? -4.838 4.124 -4.202 1.00 86.06 84 SER A CA 1
ATOM 623 C C . SER A 1 84 ? -6.002 3.725 -5.106 1.00 86.06 84 SER A C 1
ATOM 625 O O . SER A 1 84 ? -6.766 2.836 -4.740 1.00 86.06 84 SER A O 1
ATOM 627 N N . TYR A 1 85 ? -6.084 4.291 -6.317 1.00 89.31 85 TYR A N 1
ATOM 628 C CA . TYR A 1 85 ? -7.073 3.878 -7.318 1.00 89.31 85 TYR A CA 1
ATOM 629 C C . TYR A 1 85 ? -6.996 2.381 -7.651 1.00 89.31 85 TYR A C 1
ATOM 631 O O . TYR A 1 85 ? -8.011 1.775 -7.971 1.00 89.31 85 TYR A O 1
ATOM 639 N N . TYR A 1 86 ? -5.817 1.764 -7.541 1.00 90.25 86 TYR A N 1
ATOM 640 C CA . TYR A 1 86 ? -5.669 0.328 -7.746 1.00 90.25 86 TYR A CA 1
ATOM 641 C C . TYR A 1 86 ? -6.539 -0.484 -6.777 1.00 90.25 86 TYR A C 1
ATOM 643 O O . TYR A 1 86 ? -7.246 -1.389 -7.210 1.00 90.25 86 TYR A O 1
ATOM 651 N N . PHE A 1 87 ? -6.549 -0.126 -5.489 1.00 94.25 87 PHE A N 1
ATOM 652 C CA . PHE A 1 87 ? -7.399 -0.792 -4.501 1.00 94.25 87 PHE A CA 1
ATOM 653 C C . PHE A 1 87 ? -8.883 -0.571 -4.802 1.00 94.25 87 PHE A C 1
ATOM 655 O O . PHE A 1 87 ? -9.656 -1.523 -4.734 1.00 94.25 87 PHE A O 1
ATOM 662 N N . THR A 1 88 ? -9.264 0.633 -5.244 1.00 94.50 88 THR A N 1
ATOM 663 C CA . THR A 1 88 ? -10.628 0.910 -5.720 1.00 94.50 88 THR A CA 1
ATOM 664 C C . THR A 1 88 ? -11.006 0.010 -6.896 1.00 94.50 88 THR A C 1
ATOM 666 O O . THR A 1 88 ? -12.063 -0.614 -6.868 1.00 94.50 88 THR A O 1
ATOM 669 N N . ALA A 1 89 ? -10.141 -0.099 -7.907 1.00 93.06 89 ALA A N 1
ATOM 670 C CA . ALA A 1 89 ? -10.366 -0.949 -9.075 1.00 93.06 89 ALA A CA 1
ATOM 671 C C . ALA A 1 89 ? -10.437 -2.445 -8.715 1.00 93.06 89 ALA A C 1
ATOM 673 O O . ALA A 1 89 ? -11.117 -3.206 -9.396 1.00 93.06 89 ALA A O 1
ATOM 674 N N . ALA A 1 90 ? -9.771 -2.851 -7.633 1.00 93.75 90 ALA A N 1
ATOM 675 C CA . ALA A 1 90 ? -9.796 -4.207 -7.093 1.00 93.75 90 ALA A CA 1
ATOM 676 C C . ALA A 1 90 ? -10.945 -4.465 -6.092 1.00 93.75 90 ALA A C 1
ATOM 678 O O . ALA A 1 90 ? -11.019 -5.556 -5.528 1.00 93.75 90 ALA A O 1
ATOM 679 N N . GLY A 1 91 ? -11.843 -3.494 -5.879 1.00 93.56 91 GLY A N 1
ATOM 680 C CA . GLY A 1 91 ? -13.065 -3.651 -5.081 1.00 93.56 91 GLY A CA 1
ATOM 681 C C . GLY A 1 91 ? -13.068 -2.948 -3.719 1.00 93.56 91 GLY A C 1
ATOM 682 O O . GLY A 1 91 ? -14.115 -2.887 -3.083 1.00 93.56 91 GLY A O 1
ATOM 683 N N . ALA A 1 92 ? -11.954 -2.357 -3.280 1.00 95.44 92 ALA A N 1
ATOM 684 C CA . ALA A 1 92 ? -11.864 -1.621 -2.018 1.00 95.44 92 ALA A CA 1
ATOM 685 C C . ALA A 1 92 ? -11.768 -0.111 -2.268 1.00 95.44 92 ALA A C 1
ATOM 687 O O . ALA A 1 92 ? -10.679 0.460 -2.374 1.00 95.44 92 ALA A O 1
ATOM 688 N N . ASN A 1 93 ? -12.916 0.567 -2.348 1.00 95.75 93 ASN A N 1
ATOM 689 C CA . ASN A 1 93 ? -12.964 2.011 -2.581 1.00 95.75 93 ASN A CA 1
ATOM 690 C C . ASN A 1 93 ? -12.674 2.824 -1.303 1.00 95.75 93 ASN A C 1
ATOM 692 O O . ASN A 1 93 ? -13.538 3.520 -0.770 1.00 95.75 93 ASN A O 1
ATOM 696 N N . MET A 1 94 ? -11.436 2.745 -0.809 1.00 95.50 94 MET A N 1
ATOM 697 C CA . MET A 1 94 ? -11.005 3.407 0.431 1.00 95.50 94 MET A CA 1
ATOM 698 C C . MET A 1 94 ? -11.195 4.936 0.427 1.00 95.50 94 MET A C 1
ATOM 700 O O . MET A 1 94 ? -11.589 5.470 1.463 1.00 95.50 94 MET A O 1
ATOM 704 N N . PRO A 1 95 ? -10.981 5.671 -0.688 1.00 95.06 95 PRO A N 1
ATOM 705 C CA . PRO A 1 95 ? -11.310 7.095 -0.734 1.00 95.06 95 PRO A CA 1
ATOM 706 C C . PRO A 1 95 ? -12.798 7.382 -0.495 1.00 95.06 95 PRO A C 1
ATOM 708 O O . PRO A 1 95 ? -13.124 8.320 0.229 1.00 95.06 95 PRO A O 1
ATOM 711 N N . TYR A 1 96 ? -13.699 6.566 -1.054 1.00 95.88 96 TYR A N 1
ATOM 712 C CA . TYR A 1 96 ? -15.135 6.692 -0.791 1.00 95.88 96 TYR A CA 1
ATOM 713 C C . TYR A 1 96 ? -15.460 6.416 0.679 1.00 95.88 96 TYR A C 1
ATOM 715 O O . TYR A 1 96 ? -16.134 7.230 1.304 1.00 95.88 96 TYR A O 1
ATOM 723 N N . ILE A 1 97 ? -14.917 5.335 1.250 1.00 95.94 97 ILE A N 1
ATOM 724 C CA . ILE A 1 97 ? -15.096 4.984 2.670 1.00 95.94 97 ILE A CA 1
ATOM 725 C C . ILE A 1 97 ? -14.619 6.122 3.577 1.00 95.94 97 ILE A C 1
ATOM 727 O O . ILE A 1 97 ? -15.317 6.508 4.510 1.00 95.94 97 ILE A O 1
ATOM 731 N N . HIS A 1 98 ? -13.459 6.713 3.279 1.00 95.56 98 HIS A N 1
ATOM 732 C CA . HIS A 1 98 ? -12.918 7.835 4.043 1.00 95.56 98 HIS A CA 1
ATOM 733 C C . HIS A 1 98 ? -13.875 9.038 4.081 1.00 95.56 98 HIS A C 1
ATOM 735 O O . HIS A 1 98 ? -14.102 9.611 5.148 1.00 95.56 98 HIS A O 1
ATOM 741 N N . ILE A 1 99 ? -14.468 9.396 2.938 1.00 96.00 99 ILE A N 1
ATOM 742 C CA . ILE A 1 99 ? -15.447 10.488 2.853 1.00 96.00 99 ILE A CA 1
ATOM 743 C C . ILE A 1 99 ? -16.776 10.105 3.512 1.00 96.00 99 ILE A C 1
ATOM 745 O O . ILE A 1 99 ? -17.356 10.930 4.217 1.00 96.00 99 ILE A O 1
ATOM 749 N N . ALA A 1 100 ? -17.247 8.870 3.325 1.00 96.94 100 ALA A N 1
ATOM 750 C CA . ALA A 1 100 ? -18.472 8.384 3.952 1.00 96.94 100 ALA A CA 1
ATOM 751 C C . ALA A 1 100 ? -18.378 8.476 5.481 1.00 96.94 100 ALA A C 1
ATOM 753 O O . ALA A 1 100 ? -19.251 9.071 6.110 1.00 96.94 100 ALA A O 1
ATOM 754 N N . LEU A 1 101 ? -17.265 8.019 6.062 1.00 95.12 101 LEU A N 1
ATOM 755 C CA . LEU A 1 101 ? -16.976 8.157 7.491 1.00 95.12 101 LEU A CA 1
ATOM 756 C C . LEU A 1 101 ? -16.964 9.619 7.947 1.00 95.12 101 LEU A C 1
ATOM 758 O O . LEU A 1 101 ? -17.574 9.947 8.962 1.00 95.12 101 LEU A O 1
ATOM 762 N N . ALA A 1 102 ? -16.302 10.506 7.199 1.00 95.06 102 ALA A N 1
ATOM 763 C CA . ALA A 1 102 ? -16.224 11.926 7.545 1.00 95.06 102 ALA A CA 1
ATOM 764 C C . ALA A 1 102 ? -17.597 12.624 7.536 1.00 95.06 102 ALA A C 1
ATOM 766 O O . ALA A 1 102 ? -17.813 13.565 8.298 1.00 95.06 102 ALA A O 1
ATOM 767 N N . LEU A 1 103 ? -18.519 12.164 6.685 1.00 97.62 103 LEU A N 1
ATOM 768 C CA . LEU A 1 103 ? -19.869 12.715 6.551 1.00 97.62 103 LEU A CA 1
ATOM 769 C C . LEU A 1 103 ? -20.930 11.953 7.363 1.00 97.62 103 LEU A C 1
ATOM 771 O O . LEU A 1 103 ? -22.097 12.340 7.334 1.00 97.62 103 LEU A O 1
ATOM 775 N N . GLY A 1 104 ? -20.557 10.877 8.064 1.00 96.81 104 GLY A N 1
ATOM 776 C CA . GLY A 1 104 ? -21.507 10.007 8.765 1.00 96.81 104 GLY A CA 1
ATOM 777 C C . GLY A 1 104 ? -22.472 9.270 7.825 1.00 96.81 104 GLY A C 1
ATOM 778 O O . GLY A 1 104 ? -23.603 8.977 8.208 1.00 96.81 104 GLY A O 1
ATOM 779 N N . LEU A 1 105 ? -22.052 9.013 6.585 1.00 97.69 105 LEU A N 1
ATOM 780 C CA . LEU A 1 105 ? -22.828 8.275 5.592 1.00 97.69 105 LEU A CA 1
ATOM 781 C C . LEU A 1 105 ? -22.571 6.766 5.712 1.00 97.69 105 LEU A C 1
ATOM 783 O O . LEU A 1 105 ? -21.459 6.361 6.062 1.00 97.69 105 LEU A O 1
ATOM 787 N N . PRO A 1 106 ? -23.566 5.922 5.384 1.00 95.69 106 PRO A N 1
ATOM 788 C CA . PRO A 1 106 ? -23.350 4.486 5.303 1.00 95.69 106 PRO A CA 1
ATOM 789 C C . PRO A 1 106 ? -22.395 4.144 4.151 1.00 95.69 106 PRO A C 1
ATOM 791 O O . PRO A 1 106 ? -22.364 4.829 3.127 1.00 95.69 106 PRO A O 1
ATOM 794 N N . PHE A 1 107 ? -21.648 3.058 4.315 1.00 95.06 107 PHE A N 1
ATOM 795 C CA . PHE A 1 107 ? -20.806 2.452 3.288 1.00 95.06 107 PHE A CA 1
ATOM 796 C C . PHE A 1 107 ? -20.833 0.931 3.459 1.00 95.06 107 PHE A C 1
ATOM 798 O O . PHE A 1 107 ? -21.162 0.436 4.537 1.00 95.06 107 PHE A O 1
ATOM 805 N N . ASP A 1 108 ? -20.497 0.198 2.400 1.00 91.88 108 ASP A N 1
ATOM 806 C CA . ASP A 1 108 ? -20.412 -1.258 2.466 1.00 91.88 108 ASP A CA 1
ATOM 807 C C . ASP A 1 108 ? -19.226 -1.678 3.339 1.00 91.88 108 ASP A C 1
ATOM 809 O O . ASP A 1 108 ? -18.095 -1.229 3.126 1.00 91.88 108 ASP A O 1
ATOM 813 N N . GLU A 1 109 ? -19.477 -2.550 4.314 1.00 89.56 109 GLU A N 1
ATOM 814 C CA . GLU A 1 109 ? -18.411 -3.118 5.133 1.00 89.56 109 GLU A CA 1
ATOM 815 C C . GLU A 1 109 ? -17.457 -3.944 4.264 1.00 89.56 109 GLU A C 1
ATOM 817 O O . GLU A 1 109 ? -17.867 -4.753 3.429 1.00 89.56 109 GLU A O 1
ATOM 822 N N . ILE A 1 110 ? -16.161 -3.747 4.489 1.00 95.12 110 ILE A N 1
ATOM 823 C CA . ILE A 1 110 ? -15.089 -4.499 3.842 1.00 95.12 110 ILE A CA 1
ATOM 824 C C . ILE A 1 110 ? -14.128 -5.031 4.909 1.00 95.12 110 ILE A C 1
ATOM 826 O O . ILE A 1 110 ? -14.088 -4.485 6.013 1.00 95.12 110 ILE A O 1
ATOM 830 N N . PRO A 1 111 ? -13.342 -6.079 4.613 1.00 96.31 111 PRO A N 1
ATOM 831 C CA . PRO A 1 111 ? -12.399 -6.630 5.579 1.00 96.31 111 PRO A CA 1
ATOM 832 C C . PRO A 1 111 ? -11.407 -5.590 6.127 1.00 96.31 111 PRO A C 1
ATOM 834 O O . PRO A 1 111 ? -10.835 -4.797 5.371 1.00 96.31 111 PRO A O 1
ATOM 837 N N . GLU A 1 112 ? -11.153 -5.648 7.440 1.00 96.62 112 GLU A N 1
ATOM 838 C CA . GLU A 1 112 ? -10.189 -4.773 8.128 1.00 96.62 112 GLU A CA 1
ATOM 839 C C . GLU A 1 112 ? -8.769 -4.929 7.552 1.00 96.62 112 GLU A C 1
ATOM 841 O O . GLU A 1 112 ? -8.050 -3.954 7.322 1.00 96.62 112 GLU A O 1
ATOM 846 N N . PHE A 1 113 ? -8.386 -6.170 7.255 1.00 97.81 113 PHE A N 1
ATOM 847 C CA . PHE A 1 113 ? -7.152 -6.524 6.565 1.00 97.81 113 PHE A CA 1
ATOM 848 C C . PHE A 1 113 ? -7.459 -7.211 5.251 1.00 97.81 113 PHE A C 1
ATOM 850 O O . PHE A 1 113 ? -8.486 -7.874 5.118 1.00 97.81 113 PHE A O 1
ATOM 857 N N . ASN A 1 114 ? -6.516 -7.127 4.312 1.00 96.88 114 ASN A N 1
ATOM 858 C CA . ASN A 1 114 ? -6.604 -7.845 3.045 1.00 96.88 114 ASN A CA 1
ATOM 859 C C . ASN A 1 114 ? -7.889 -7.481 2.273 1.00 96.88 114 ASN A C 1
ATOM 861 O O . ASN A 1 114 ? -8.557 -8.348 1.715 1.00 96.88 114 ASN A O 1
ATOM 865 N N . ALA A 1 115 ? -8.223 -6.185 2.234 1.00 96.69 115 ALA A N 1
ATOM 866 C CA . ALA A 1 115 ? -9.466 -5.663 1.661 1.00 96.69 115 ALA A CA 1
ATOM 867 C C . ALA A 1 115 ? -9.668 -5.961 0.161 1.00 96.69 115 ALA A C 1
ATOM 869 O O . ALA A 1 115 ? -10.755 -5.752 -0.369 1.00 96.69 115 ALA A O 1
ATOM 870 N N . VAL A 1 116 ? -8.628 -6.431 -0.532 1.00 95.94 116 VAL A N 1
ATOM 871 C CA . VAL A 1 116 ? -8.672 -6.857 -1.935 1.00 95.94 116 VAL A CA 1
ATOM 872 C C . VAL A 1 116 ? -8.050 -8.250 -2.085 1.00 95.94 116 VAL A C 1
ATOM 874 O O . VAL A 1 116 ? -7.225 -8.636 -1.246 1.00 95.94 116 VAL A O 1
ATOM 877 N N . PRO A 1 117 ? -8.389 -9.012 -3.143 1.00 96.38 117 PRO A N 1
ATOM 878 C CA . PRO A 1 117 ? -7.764 -10.305 -3.415 1.00 96.38 117 PRO A CA 1
ATOM 879 C C . PRO A 1 117 ? -6.236 -10.217 -3.499 1.00 96.38 117 PRO A C 1
ATOM 881 O O . PRO A 1 117 ? -5.685 -9.198 -3.910 1.00 96.38 117 PRO A O 1
ATOM 884 N N . LYS A 1 118 ? -5.550 -11.300 -3.122 1.00 96.38 118 LYS A N 1
ATOM 885 C CA . LYS A 1 118 ? -4.104 -11.441 -3.331 1.00 96.38 118 LYS A CA 1
ATOM 886 C C . LYS A 1 118 ? -3.782 -11.686 -4.806 1.00 96.38 118 LYS A C 1
ATOM 888 O O . LYS A 1 118 ? -4.653 -12.068 -5.582 1.00 96.38 118 LYS A O 1
ATOM 893 N N . ASP A 1 119 ? -2.513 -11.506 -5.162 1.00 96.12 119 ASP A N 1
ATOM 894 C CA . ASP A 1 119 ? -1.947 -11.867 -6.468 1.00 96.12 119 ASP A CA 1
ATOM 895 C C . ASP A 1 119 ? -2.553 -11.127 -7.679 1.00 96.12 119 ASP A C 1
ATOM 897 O O . ASP A 1 119 ? -2.382 -11.535 -8.825 1.00 96.12 119 ASP A O 1
ATOM 901 N N . LEU A 1 120 ? -3.213 -9.990 -7.448 1.00 95.75 120 LEU A N 1
ATOM 902 C CA . LEU A 1 120 ? -3.553 -9.027 -8.487 1.00 95.75 120 LEU A CA 1
ATOM 903 C C . LEU A 1 120 ? -2.313 -8.201 -8.843 1.00 95.75 120 LEU A C 1
ATOM 905 O O . LEU A 1 120 ? -1.553 -7.801 -7.956 1.00 95.75 120 LEU A O 1
ATOM 909 N N . TYR A 1 121 ? -2.131 -7.921 -10.134 1.00 94.38 121 TYR A N 1
ATOM 910 C CA . TYR A 1 121 ? -1.008 -7.146 -10.655 1.00 94.38 121 TYR A CA 1
ATOM 911 C C . TYR A 1 121 ? -1.480 -5.790 -11.179 1.00 94.38 121 TYR A C 1
ATOM 913 O O . TYR A 1 121 ? -2.398 -5.697 -11.993 1.00 94.38 121 TYR A O 1
ATOM 921 N N . TRP A 1 122 ? -0.800 -4.733 -10.746 1.00 90.50 122 TRP A N 1
ATOM 922 C CA . TRP A 1 122 ? -0.954 -3.383 -11.264 1.00 90.50 122 TRP A CA 1
ATOM 923 C C . TRP A 1 122 ? 0.254 -3.026 -12.120 1.00 90.50 122 TRP A C 1
ATOM 925 O O . TRP A 1 122 ? 1.343 -2.776 -11.598 1.00 90.50 122 TRP A O 1
ATOM 935 N N . LEU A 1 123 ? 0.037 -3.009 -13.434 1.00 90.12 123 LEU A N 1
ATOM 936 C CA . LEU A 1 123 ? 1.028 -2.644 -14.439 1.00 90.12 123 LEU A CA 1
ATOM 937 C C . LEU A 1 123 ? 0.772 -1.206 -14.882 1.00 90.12 123 LEU A C 1
ATOM 939 O O . LEU A 1 123 ? -0.319 -0.882 -15.357 1.00 90.12 123 LEU A O 1
ATOM 943 N N . ARG A 1 124 ? 1.761 -0.326 -14.735 1.00 83.19 124 ARG A N 1
ATOM 944 C CA . ARG A 1 124 ? 1.653 1.056 -15.212 1.00 83.19 124 ARG A CA 1
ATOM 945 C C . ARG A 1 124 ? 2.986 1.619 -15.667 1.00 83.19 124 ARG A C 1
ATOM 947 O O . ARG A 1 124 ? 4.035 1.246 -15.164 1.00 83.19 124 ARG A O 1
ATOM 954 N N . HIS A 1 125 ? 2.916 2.635 -16.516 1.00 81.88 125 HIS A N 1
ATOM 955 C CA . HIS A 1 125 ? 4.009 3.580 -16.704 1.00 81.88 125 HIS A CA 1
ATOM 956 C C . HIS A 1 125 ? 3.537 4.993 -16.330 1.00 81.88 125 HIS A C 1
ATOM 958 O O . HIS A 1 125 ? 2.337 5.234 -16.156 1.00 81.88 125 HIS A O 1
ATOM 964 N N . ILE A 1 126 ? 4.471 5.931 -16.151 1.00 81.62 126 ILE A N 1
ATOM 965 C CA . ILE A 1 126 ? 4.120 7.351 -16.003 1.00 81.62 126 ILE A CA 1
ATOM 966 C C . ILE A 1 126 ? 3.412 7.797 -17.286 1.00 81.62 126 ILE A C 1
ATOM 968 O O . ILE A 1 126 ? 3.916 7.545 -18.379 1.00 81.62 126 ILE A O 1
ATOM 972 N N . ASP A 1 127 ? 2.232 8.401 -17.118 1.00 71.19 127 ASP A N 1
ATOM 973 C CA . ASP A 1 127 ? 1.436 9.047 -18.167 1.00 71.19 127 ASP A CA 1
ATOM 974 C C . ASP A 1 127 ? 1.143 8.196 -19.412 1.00 71.19 127 ASP A C 1
ATOM 976 O O . ASP A 1 127 ? 1.038 8.712 -20.523 1.00 71.19 127 ASP A O 1
ATOM 980 N N . SER A 1 128 ? 0.984 6.877 -19.260 1.00 66.88 128 SER A N 1
ATOM 981 C CA . SER A 1 128 ? 0.763 6.006 -20.418 1.00 66.88 128 SER A CA 1
ATOM 982 C C . SER A 1 128 ? -0.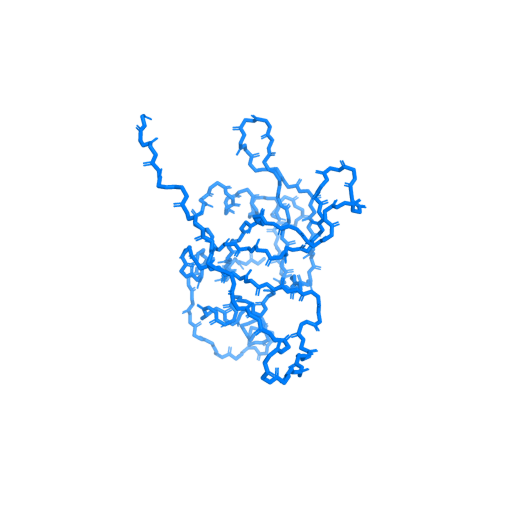611 6.208 -21.085 1.00 66.88 128 SER A C 1
ATOM 984 O O . SER A 1 128 ? -1.611 5.624 -20.665 1.00 66.88 128 SER A O 1
ATOM 986 N N . GLY A 1 129 ? -0.596 6.990 -22.175 1.00 60.16 129 GLY A N 1
ATOM 987 C CA . GLY A 1 129 ? -1.459 6.982 -23.375 1.00 60.16 129 GLY A CA 1
ATOM 988 C C . GLY A 1 129 ? -0.934 8.031 -24.389 1.00 60.16 129 GLY A C 1
ATOM 989 O O . GLY A 1 129 ? -0.417 9.049 -23.956 1.00 60.16 129 GLY A O 1
ATOM 990 N N . ARG A 1 130 ? -0.970 7.933 -25.732 1.00 43.31 130 ARG A N 1
ATOM 991 C CA . ARG A 1 130 ? -1.419 6.927 -26.722 1.00 43.31 130 ARG A CA 1
ATOM 992 C C . ARG A 1 130 ? -0.265 6.586 -27.683 1.00 43.31 130 ARG A C 1
ATOM 994 O O . ARG A 1 130 ? 0.663 7.372 -27.837 1.00 43.31 130 ARG A O 1
ATOM 1001 N N . CYS A 1 131 ? -0.409 5.482 -28.416 1.00 56.56 131 CYS A N 1
ATOM 1002 C CA . CYS A 1 131 ? 0.411 5.136 -29.577 1.00 56.56 131 CYS A CA 1
ATOM 1003 C C . CYS A 1 131 ? -0.475 5.097 -30.838 1.00 56.56 131 CYS A C 1
ATOM 1005 O O . CYS A 1 131 ? -1.573 4.540 -30.785 1.00 56.56 131 CYS A O 1
ATOM 1007 N N . LEU A 1 132 ? -0.026 5.700 -31.946 1.00 64.44 132 LEU A N 1
ATOM 1008 C CA . LEU A 1 132 ? -0.661 5.595 -33.265 1.00 64.44 132 LEU A CA 1
ATOM 1009 C C . LEU A 1 132 ? 0.375 5.044 -34.246 1.00 64.44 132 LEU A C 1
ATOM 1011 O O . LEU A 1 132 ? 1.404 5.676 -34.467 1.00 64.44 132 LEU A O 1
ATOM 1015 N N . VAL A 1 133 ? 0.093 3.874 -34.815 1.00 76.81 133 VAL A N 1
ATOM 1016 C CA . VAL A 1 133 ? 0.987 3.153 -35.733 1.00 76.81 133 VAL A CA 1
ATOM 1017 C C . VAL A 1 133 ? 0.221 2.675 -36.964 1.00 76.81 133 VAL A C 1
ATOM 1019 O O . VAL A 1 133 ? -0.990 2.451 -36.896 1.00 76.81 133 VAL A O 1
ATOM 1022 N N . LYS A 1 134 ? 0.922 2.546 -38.093 1.00 81.62 134 LYS A N 1
ATOM 1023 C CA . LYS A 1 134 ? 0.393 2.068 -39.379 1.00 81.62 134 LYS A CA 1
ATOM 1024 C C . LYS A 1 134 ? 0.842 0.616 -39.634 1.00 81.62 134 LYS A C 1
ATOM 1026 O O . LYS A 1 134 ? 1.804 0.150 -39.033 1.00 81.62 134 LYS A O 1
ATOM 1031 N N . GLU A 1 135 ? 0.149 -0.106 -40.517 1.00 69.94 135 GLU A N 1
ATOM 1032 C CA . GLU A 1 135 ? 0.515 -1.478 -40.916 1.00 69.94 135 GLU A CA 1
ATOM 1033 C C . GLU A 1 135 ? 1.944 -1.533 -41.488 1.00 69.94 135 GLU A C 1
ATOM 1035 O O . GLU A 1 135 ? 2.274 -0.761 -42.391 1.00 69.94 135 GLU A O 1
ATOM 1040 N N . GLY A 1 136 ? 2.777 -2.433 -40.949 1.00 79.56 136 GLY A N 1
ATOM 1041 C CA . GLY A 1 136 ? 4.220 -2.509 -41.221 1.00 79.56 136 GLY A CA 1
ATOM 1042 C C . GLY A 1 136 ? 5.115 -1.719 -40.250 1.00 79.56 136 GLY A C 1
ATOM 1043 O O . GLY A 1 136 ? 6.305 -2.015 -40.164 1.00 79.56 136 GLY A O 1
ATOM 1044 N N . ASP A 1 137 ? 4.550 -0.793 -39.466 1.00 69.88 137 ASP A N 1
ATOM 1045 C CA . ASP A 1 137 ? 5.283 0.039 -38.494 1.00 69.88 137 ASP A CA 1
ATOM 1046 C C . ASP A 1 137 ? 5.219 -0.516 -37.054 1.00 69.88 137 ASP A C 1
ATOM 1048 O O . ASP A 1 137 ? 5.754 0.079 -36.118 1.00 69.88 137 ASP A O 1
ATOM 1052 N N . TRP A 1 138 ? 4.567 -1.665 -36.854 1.00 77.81 138 TRP A N 1
ATOM 1053 C CA . TRP A 1 138 ? 4.529 -2.391 -35.584 1.00 77.81 138 TRP A CA 1
ATOM 1054 C C . TRP A 1 138 ? 4.708 -3.893 -35.818 1.00 77.81 138 TRP A C 1
ATOM 1056 O O . TRP A 1 138 ? 4.125 -4.454 -36.745 1.00 77.81 138 TRP A O 1
ATOM 1066 N N . ARG A 1 139 ? 5.483 -4.560 -34.950 1.00 66.31 139 ARG A N 1
ATOM 1067 C CA . ARG A 1 139 ? 5.521 -6.026 -34.872 1.00 66.31 139 ARG A CA 1
ATOM 1068 C C . ARG A 1 139 ? 5.515 -6.496 -33.422 1.00 66.31 139 ARG A C 1
ATOM 1070 O O . ARG A 1 139 ? 6.275 -5.983 -32.601 1.00 66.31 139 ARG A O 1
ATOM 1077 N N . GLY A 1 140 ? 4.728 -7.529 -33.139 1.00 65.56 140 GLY A N 1
ATOM 1078 C CA . GLY A 1 140 ? 4.880 -8.321 -31.923 1.00 65.56 140 GLY A CA 1
ATOM 1079 C C . GLY A 1 140 ? 6.129 -9.201 -32.016 1.00 65.56 140 GLY A C 1
ATOM 1080 O O . GLY A 1 140 ? 6.376 -9.825 -33.048 1.00 65.56 140 GLY A O 1
ATOM 1081 N N . VAL A 1 141 ? 6.924 -9.248 -30.950 1.00 69.88 141 VAL A N 1
ATOM 1082 C CA . VAL A 1 141 ? 7.985 -10.249 -30.782 1.00 69.88 141 VAL A CA 1
ATOM 1083 C C . VAL A 1 141 ? 7.485 -11.249 -29.749 1.00 69.88 141 VAL A C 1
ATOM 1085 O O . VAL A 1 141 ? 7.062 -10.844 -28.669 1.00 69.88 141 VAL A O 1
ATOM 1088 N N . ALA A 1 142 ? 7.497 -12.538 -30.087 1.00 57.69 142 ALA A N 1
ATOM 1089 C CA . ALA A 1 142 ? 7.253 -13.578 -29.100 1.00 57.69 142 ALA A CA 1
ATOM 1090 C C . ALA A 1 142 ? 8.440 -13.610 -28.133 1.00 57.69 142 ALA A C 1
ATOM 1092 O O . ALA A 1 142 ? 9.589 -13.686 -28.567 1.00 57.69 142 ALA A O 1
ATOM 1093 N N . LEU A 1 143 ? 8.161 -13.524 -26.837 1.00 62.66 143 LEU A N 1
ATOM 1094 C CA . LEU A 1 143 ? 9.147 -13.878 -25.829 1.00 62.66 143 LEU A CA 1
ATOM 1095 C C . LEU A 1 143 ? 9.171 -15.404 -25.759 1.00 62.66 143 LEU A C 1
ATOM 1097 O O . LEU A 1 143 ? 8.148 -16.020 -25.460 1.00 62.66 143 LEU A O 1
ATOM 1101 N N . GLU A 1 144 ? 10.315 -16.008 -26.068 1.00 63.12 144 GLU A N 1
ATOM 1102 C CA . GLU A 1 144 ? 10.549 -17.404 -25.715 1.00 63.12 144 GLU A CA 1
ATOM 1103 C C . GLU A 1 144 ? 10.733 -17.452 -24.201 1.00 63.12 144 GLU A C 1
ATOM 1105 O O . GLU A 1 144 ? 11.707 -16.936 -23.654 1.00 63.12 144 GLU A O 1
ATOM 1110 N N . VAL A 1 145 ? 9.731 -17.994 -23.516 1.00 56.53 145 VAL A N 1
ATOM 1111 C CA . VAL A 1 145 ? 9.841 -18.316 -22.099 1.00 56.53 145 VAL A CA 1
ATOM 1112 C C . VAL A 1 145 ? 10.694 -19.578 -22.028 1.00 56.53 145 VAL A C 1
ATOM 1114 O O . VAL A 1 145 ? 10.256 -20.631 -22.489 1.00 56.53 145 VAL A O 1
ATOM 1117 N N . GLU A 1 146 ? 11.916 -19.479 -21.503 1.00 52.53 146 GLU A N 1
ATOM 1118 C CA . GLU A 1 146 ? 12.652 -20.672 -21.082 1.00 52.53 146 GLU A CA 1
ATOM 1119 C C . GLU A 1 146 ? 11.816 -21.365 -20.000 1.00 52.53 146 GLU A C 1
ATOM 1121 O O . GLU A 1 146 ? 11.595 -20.814 -18.922 1.00 52.53 146 GLU A O 1
ATOM 1126 N N . GLU A 1 147 ? 11.287 -22.547 -20.329 1.00 52.59 147 GLU A N 1
ATOM 1127 C CA . GLU A 1 147 ? 10.559 -23.394 -19.390 1.00 52.59 147 GLU A CA 1
ATOM 1128 C C . GLU A 1 147 ? 11.400 -23.626 -18.130 1.00 52.59 147 GLU A C 1
ATOM 1130 O O . GLU A 1 147 ? 12.570 -24.015 -18.199 1.00 52.59 147 GLU A O 1
ATOM 1135 N N . GLU A 1 148 ? 10.768 -23.413 -16.976 1.00 52.41 148 GLU A N 1
ATOM 1136 C CA . GLU A 1 148 ? 11.261 -23.817 -15.665 1.00 52.41 148 GLU A CA 1
ATOM 1137 C C . GLU A 1 148 ? 11.884 -25.217 -15.724 1.00 52.41 148 GLU A C 1
ATOM 1139 O O . GLU A 1 148 ? 11.198 -26.224 -15.908 1.00 52.41 148 GLU A O 1
ATOM 1144 N N . ARG A 1 149 ? 13.192 -25.310 -15.477 1.00 43.94 149 ARG A N 1
ATOM 1145 C CA . ARG A 1 149 ? 13.762 -26.554 -14.966 1.00 43.94 149 ARG A CA 1
ATOM 1146 C C . ARG A 1 149 ? 13.688 -26.523 -13.454 1.00 43.94 149 ARG A C 1
ATOM 1148 O O . ARG A 1 149 ? 14.530 -25.926 -12.790 1.00 43.94 149 ARG A O 1
ATOM 1155 N N . SER A 1 150 ? 12.659 -27.196 -12.946 1.00 46.44 150 SER A N 1
ATOM 1156 C CA . SER A 1 150 ? 12.591 -27.686 -11.576 1.00 46.44 150 SER A CA 1
ATOM 1157 C C . SER A 1 150 ? 13.915 -28.335 -11.156 1.00 46.44 150 SER A C 1
ATOM 1159 O O . SER A 1 150 ? 14.440 -29.197 -11.867 1.00 46.44 150 SER A O 1
ATOM 1161 N N . ALA A 1 151 ? 14.393 -27.961 -9.972 1.00 40.75 151 ALA A N 1
ATOM 1162 C CA . ALA A 1 151 ? 15.197 -28.799 -9.090 1.00 40.75 151 ALA A CA 1
ATOM 1163 C C . ALA A 1 151 ? 14.840 -28.448 -7.643 1.00 40.75 151 ALA A C 1
ATOM 1165 O O . ALA A 1 151 ? 14.806 -27.236 -7.335 1.00 40.75 151 ALA A O 1
#

Organism: NCBI:txid412755

Sequence (151 aa):
GELVCSGVRERLEFVYPQHAPSGVTSSPVVARTVHNDGVNSIAVASIKALDPMPHGVHSMDLQCDSEGVPRPTELNAGRFFNTSYYFTAAGANMPYIHIALALGLPFDEIPEFNAVPKDLYWLRHIDSGRCLVKEGDWRGVALEVEEERSA